Protein AF-A0A1C2IJT5-F1 (afdb_monomer_lite)

Structure (mmCIF, N/CA/C/O backbone):
data_AF-A0A1C2IJT5-F1
#
_entry.id   AF-A0A1C2IJT5-F1
#
loop_
_atom_site.group_PDB
_atom_site.id
_atom_site.type_symbol
_atom_site.label_atom_id
_atom_site.label_alt_id
_atom_site.label_comp_id
_atom_site.label_asym_id
_atom_site.label_entity_id
_atom_site.label_seq_id
_atom_site.pdbx_PDB_ins_code
_atom_site.Cartn_x
_atom_site.Cartn_y
_atom_site.Cartn_z
_atom_site.occupancy
_atom_site.B_iso_or_equiv
_atom_site.auth_seq_id
_atom_site.auth_comp_id
_atom_site.auth_asym_id
_atom_site.auth_atom_id
_atom_site.pdbx_PDB_model_num
ATOM 1 N N . MET A 1 1 ? -4.385 6.645 -25.187 1.00 41.38 1 MET A N 1
ATOM 2 C CA . MET A 1 1 ? -3.508 6.887 -24.024 1.00 41.38 1 MET A CA 1
ATOM 3 C C . MET A 1 1 ? -4.303 6.553 -22.782 1.00 41.38 1 MET A C 1
ATOM 5 O O . MET A 1 1 ? -5.295 7.222 -22.515 1.00 41.38 1 MET A O 1
ATOM 9 N N . THR A 1 2 ? -3.948 5.471 -22.096 1.00 49.53 2 THR A N 1
ATOM 10 C CA . THR A 1 2 ? -4.503 5.175 -20.775 1.00 49.53 2 THR A CA 1
ATOM 11 C C . THR A 1 2 ? -4.069 6.307 -19.855 1.00 49.53 2 THR A C 1
ATOM 13 O O . THR A 1 2 ? -2.885 6.618 -19.773 1.00 49.53 2 THR A O 1
ATOM 16 N N . ASP A 1 3 ? -5.031 6.990 -19.248 1.00 68.81 3 ASP A N 1
ATOM 17 C CA . ASP A 1 3 ? -4.751 8.063 -18.302 1.00 68.81 3 ASP A CA 1
ATOM 18 C C . ASP A 1 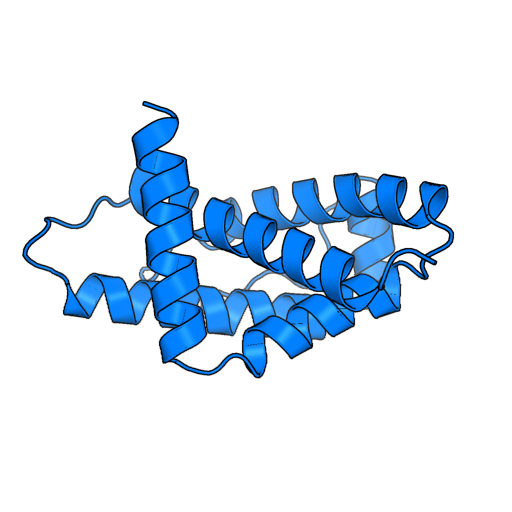3 ? -4.042 7.438 -17.096 1.00 68.81 3 ASP A C 1
ATOM 20 O O . ASP A 1 3 ? -4.666 6.714 -16.319 1.00 68.81 3 ASP A O 1
ATOM 24 N N . VAL A 1 4 ? -2.726 7.646 -16.988 1.00 64.25 4 VAL A N 1
ATOM 25 C CA . VAL A 1 4 ? -1.862 7.081 -15.935 1.00 64.25 4 VAL A CA 1
ATOM 26 C C . VAL A 1 4 ? -2.450 7.356 -14.550 1.00 64.25 4 VAL A C 1
ATOM 28 O O . VAL A 1 4 ? -2.394 6.496 -13.673 1.00 64.25 4 VAL A O 1
ATOM 31 N N . ASN A 1 5 ? -3.141 8.488 -14.382 1.00 69.62 5 ASN A N 1
ATOM 32 C CA . ASN A 1 5 ? -3.837 8.817 -13.143 1.00 69.62 5 ASN A CA 1
ATOM 33 C C . ASN A 1 5 ? -4.949 7.818 -12.806 1.00 69.62 5 ASN A C 1
ATOM 35 O O . ASN A 1 5 ? -5.118 7.474 -11.642 1.00 69.62 5 ASN A O 1
ATOM 39 N N . LYS A 1 6 ? -5.690 7.308 -13.796 1.00 68.75 6 LYS A N 1
ATOM 40 C CA . LYS A 1 6 ? -6.734 6.293 -13.573 1.00 68.75 6 LYS A CA 1
ATOM 41 C C . LYS A 1 6 ? -6.139 4.948 -13.168 1.00 68.75 6 LYS A C 1
ATOM 43 O O . LYS A 1 6 ? -6.729 4.257 -12.343 1.00 68.75 6 LYS A O 1
ATOM 48 N N . VAL A 1 7 ? -4.977 4.586 -13.715 1.00 71.50 7 VAL A N 1
ATOM 49 C CA . VAL A 1 7 ? -4.274 3.341 -13.356 1.00 71.50 7 VAL A CA 1
ATOM 50 C C . VAL A 1 7 ? -3.728 3.435 -11.929 1.00 71.50 7 VAL A C 1
ATOM 52 O O . VAL A 1 7 ? -3.942 2.521 -11.135 1.00 71.50 7 VAL A O 1
ATOM 55 N N . VAL A 1 8 ? -3.120 4.571 -11.572 1.00 73.12 8 VAL A N 1
ATOM 56 C CA . VAL A 1 8 ? -2.657 4.865 -10.203 1.00 73.12 8 VAL A CA 1
ATOM 57 C C . VAL A 1 8 ? -3.826 4.849 -9.216 1.00 73.12 8 VAL A C 1
ATOM 59 O O . VAL A 1 8 ? -3.743 4.203 -8.178 1.00 73.12 8 VAL A O 1
ATOM 62 N N . GLN A 1 9 ? -4.952 5.484 -9.550 1.00 68.50 9 GLN A N 1
ATOM 63 C CA . GLN A 1 9 ? -6.154 5.485 -8.706 1.00 68.50 9 GLN A CA 1
ATOM 64 C C . GLN A 1 9 ? -6.743 4.084 -8.513 1.00 68.50 9 GLN A C 1
ATOM 66 O O . GLN A 1 9 ? -7.132 3.727 -7.401 1.00 68.50 9 GLN A O 1
ATOM 71 N N . ALA A 1 10 ? -6.798 3.274 -9.574 1.00 70.81 10 ALA A N 1
ATOM 72 C CA . ALA A 1 10 ? -7.294 1.904 -9.495 1.00 70.81 10 ALA A CA 1
ATOM 73 C C . ALA A 1 10 ? -6.395 1.024 -8.615 1.00 70.81 10 ALA A C 1
ATOM 75 O O . ALA A 1 10 ? -6.896 0.230 -7.820 1.00 70.81 10 ALA A O 1
ATOM 76 N N . PHE A 1 11 ? -5.075 1.184 -8.719 1.00 74.44 11 PHE A N 1
ATOM 77 C CA . PHE A 1 11 ? -4.127 0.457 -7.883 1.00 74.44 11 PHE A CA 1
ATOM 78 C C . PHE A 1 11 ? -4.156 0.926 -6.426 1.00 74.44 11 PHE A C 1
ATOM 80 O O . PHE A 1 11 ? -4.209 0.089 -5.528 1.00 74.44 11 PHE A O 1
ATOM 87 N N . ALA A 1 12 ? -4.240 2.238 -6.187 1.00 71.19 12 ALA A N 1
ATOM 88 C CA . ALA A 1 12 ? -4.440 2.817 -4.860 1.00 71.19 12 ALA A CA 1
ATOM 89 C C . ALA A 1 12 ? -5.695 2.247 -4.177 1.00 71.19 12 ALA A C 1
ATOM 91 O O . ALA A 1 12 ? -5.635 1.839 -3.019 1.00 71.19 12 ALA A O 1
ATOM 92 N N . LEU A 1 13 ? -6.811 2.144 -4.910 1.00 72.00 13 LEU A N 1
ATOM 93 C CA . LEU A 1 13 ? -8.047 1.528 -4.421 1.00 72.00 13 LEU A CA 1
ATOM 94 C C . LEU A 1 13 ? -7.851 0.044 -4.071 1.00 72.00 13 LEU A C 1
ATOM 96 O O . LEU A 1 13 ? -8.342 -0.396 -3.036 1.00 72.00 13 LEU A O 1
ATOM 100 N N . GLN A 1 14 ? -7.146 -0.731 -4.902 1.00 75.00 14 GLN A N 1
ATOM 101 C CA . GLN A 1 14 ? -6.896 -2.154 -4.628 1.00 75.00 14 GLN A CA 1
ATOM 102 C C . GLN A 1 14 ? -6.011 -2.358 -3.398 1.00 75.00 14 GLN A C 1
ATOM 104 O O . GLN A 1 14 ? -6.344 -3.168 -2.535 1.00 75.00 14 GLN A O 1
ATOM 109 N N . VAL A 1 15 ? -4.905 -1.616 -3.314 1.00 76.56 15 VAL A N 1
ATOM 110 C CA . VAL A 1 15 ? -3.999 -1.610 -2.160 1.00 76.56 15 VAL A CA 1
ATOM 111 C C . VAL A 1 15 ? -4.774 -1.291 -0.886 1.00 76.56 15 VAL A C 1
ATOM 113 O O . VAL A 1 15 ? -4.669 -2.008 0.110 1.00 76.56 15 VAL A O 1
ATOM 116 N N . TYR A 1 16 ? -5.603 -0.255 -0.939 1.00 74.06 16 TYR A N 1
ATOM 117 C CA . TYR A 1 16 ? -6.375 0.183 0.206 1.00 74.06 16 TYR A CA 1
ATOM 118 C C . TYR A 1 16 ? -7.446 -0.824 0.633 1.00 74.06 16 TYR A C 1
ATOM 120 O O . TYR A 1 16 ? -7.477 -1.229 1.795 1.00 74.06 16 TYR A O 1
ATOM 128 N N . ALA A 1 17 ? -8.290 -1.273 -0.301 1.00 70.75 17 ALA A N 1
ATOM 129 C CA . ALA A 1 17 ? -9.399 -2.171 0.009 1.00 70.75 17 ALA A CA 1
ATOM 130 C C . ALA A 1 17 ? -8.916 -3.484 0.632 1.00 70.75 17 ALA A C 1
ATOM 132 O O . ALA A 1 17 ? -9.508 -3.972 1.589 1.00 70.75 17 ALA A O 1
ATOM 133 N N . GLN A 1 18 ? -7.804 -4.024 0.136 1.00 73.62 18 GLN A N 1
ATOM 134 C CA . GLN A 1 18 ? -7.251 -5.260 0.675 1.00 73.62 18 GLN A CA 1
ATOM 135 C C . GLN A 1 18 ? -6.524 -5.091 2.002 1.00 73.62 18 GLN A C 1
ATOM 137 O O . GLN A 1 18 ? -6.566 -5.994 2.833 1.00 73.62 18 GLN A O 1
ATOM 142 N N . SER A 1 19 ? -5.875 -3.946 2.215 1.00 72.19 19 SER A N 1
ATOM 143 C CA . SER A 1 19 ? -5.283 -3.643 3.519 1.00 72.19 19 SER A CA 1
ATOM 144 C C . SER A 1 19 ? -6.372 -3.600 4.592 1.00 72.19 19 SER A C 1
ATOM 146 O O . SER A 1 19 ? -6.191 -4.153 5.669 1.00 72.19 19 SER A O 1
ATOM 148 N N . LEU A 1 20 ? -7.534 -3.010 4.287 1.00 72.06 20 LEU A N 1
ATOM 149 C CA . LEU A 1 20 ? -8.666 -2.978 5.213 1.00 72.06 20 LEU A CA 1
ATOM 150 C C . LEU A 1 20 ? -9.329 -4.340 5.428 1.00 72.06 20 LEU A C 1
ATOM 152 O O . LEU A 1 20 ? -9.695 -4.643 6.560 1.00 72.06 20 LEU A O 1
ATOM 156 N N . ASP A 1 21 ? -9.452 -5.158 4.383 1.00 72.56 21 ASP A N 1
ATOM 157 C CA . ASP A 1 21 ? -10.017 -6.510 4.476 1.00 72.56 21 ASP A CA 1
ATOM 158 C C . ASP A 1 21 ? -9.286 -7.371 5.512 1.00 72.56 21 ASP A C 1
ATOM 160 O O . ASP A 1 21 ? -9.885 -7.891 6.451 1.00 72.56 21 ASP A O 1
ATOM 164 N N . ILE A 1 22 ? -7.957 -7.429 5.413 1.00 71.44 22 ILE A N 1
ATOM 165 C CA . ILE A 1 22 ? -7.097 -8.173 6.346 1.00 71.44 22 ILE A CA 1
ATOM 166 C C . ILE A 1 22 ? -7.309 -7.695 7.779 1.00 71.44 22 ILE A C 1
ATOM 168 O O . ILE A 1 22 ? -7.432 -8.489 8.712 1.00 71.44 22 ILE A O 1
ATOM 172 N N . VAL A 1 23 ? -7.356 -6.377 7.953 1.00 68.06 23 VAL A N 1
ATOM 173 C CA . VAL A 1 23 ? -7.519 -5.748 9.259 1.00 68.06 23 VAL A CA 1
ATOM 174 C C . VAL A 1 23 ? -8.889 -6.067 9.863 1.00 68.06 23 VAL A C 1
ATOM 176 O O . VAL A 1 2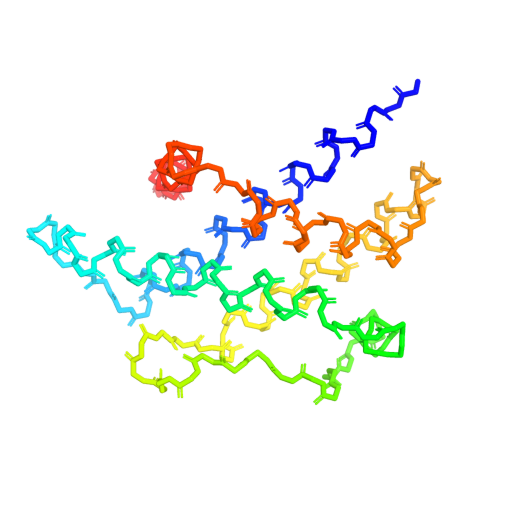3 ? -8.985 -6.285 11.070 1.00 68.06 23 VAL A O 1
ATOM 179 N N . GLN A 1 24 ? -9.939 -6.138 9.043 1.00 68.88 24 GLN A N 1
ATOM 180 C CA . GLN A 1 24 ? -11.283 -6.520 9.479 1.00 68.88 24 GLN A CA 1
ATOM 181 C C . GLN A 1 24 ? -11.408 -8.020 9.779 1.00 68.88 24 GLN A C 1
ATOM 183 O O . GLN A 1 24 ? -12.092 -8.380 10.733 1.00 68.88 24 GLN A O 1
ATOM 188 N N . GLN A 1 25 ? -10.749 -8.892 9.011 1.00 66.69 25 GLN A N 1
ATOM 189 C CA . GLN A 1 25 ? -10.790 -10.344 9.225 1.00 66.69 25 GLN A CA 1
ATOM 190 C C . GLN A 1 25 ? -10.055 -10.771 10.499 1.00 66.69 25 GLN A C 1
ATOM 192 O O . GLN A 1 25 ? -10.509 -11.673 11.202 1.00 66.69 25 GLN A O 1
ATOM 197 N N . LEU A 1 26 ? -8.923 -10.132 10.801 1.00 62.84 26 LEU A N 1
ATOM 198 C CA . LEU A 1 26 ? -8.088 -10.499 11.946 1.00 62.84 26 LEU A CA 1
ATOM 199 C C . LEU A 1 26 ? -8.596 -9.907 13.263 1.00 62.84 26 LEU A C 1
ATOM 201 O O . LEU A 1 26 ? -8.425 -10.521 14.314 1.00 62.84 26 LEU A O 1
ATOM 205 N N . GLU A 1 27 ? -9.245 -8.743 13.223 1.00 65.19 27 GLU A N 1
ATOM 206 C CA . GLU A 1 27 ? -9.819 -8.126 14.418 1.00 65.19 27 GLU A CA 1
ATOM 207 C C . GLU A 1 27 ? -11.119 -7.367 14.088 1.00 65.19 27 GLU A C 1
ATOM 209 O O . GLU A 1 27 ? -11.126 -6.127 14.024 1.00 65.19 27 GLU A O 1
ATOM 214 N N . PRO A 1 28 ? -12.235 -8.092 13.878 1.00 63.22 28 PRO A N 1
ATOM 215 C CA . PRO A 1 28 ? -13.512 -7.481 13.542 1.00 63.22 28 PRO A CA 1
ATOM 216 C C . PRO A 1 28 ? -13.976 -6.571 14.681 1.00 63.22 28 PRO A C 1
ATOM 218 O O . PRO A 1 28 ? -14.113 -6.987 15.833 1.00 63.22 28 PRO A O 1
ATOM 221 N N . LEU A 1 29 ? -14.222 -5.302 14.356 1.00 60.28 29 LEU A N 1
ATOM 222 C CA . LEU A 1 29 ? -14.787 -4.349 15.303 1.00 60.28 29 LEU A CA 1
ATOM 223 C C . LEU A 1 29 ? -16.319 -4.444 15.278 1.00 60.28 29 LEU A C 1
ATOM 225 O O . LEU A 1 29 ? -16.904 -4.540 14.198 1.00 60.28 29 LEU A O 1
ATOM 229 N N . PRO A 1 30 ? -16.994 -4.383 16.439 1.00 58.16 30 PRO A N 1
ATOM 230 C CA . PRO A 1 30 ? -18.448 -4.299 16.470 1.00 58.16 30 PRO A CA 1
ATOM 231 C C . PRO A 1 30 ? -18.918 -3.012 15.778 1.00 58.16 30 PRO A C 1
ATOM 233 O O . PRO A 1 30 ? -18.259 -1.977 15.874 1.00 58.16 30 PRO A O 1
ATOM 236 N N . ALA A 1 31 ? -20.088 -3.053 15.132 1.00 59.53 31 ALA A N 1
ATOM 237 C CA . ALA A 1 31 ? -20.643 -1.930 14.361 1.00 59.53 31 ALA A CA 1
ATOM 238 C C . ALA A 1 31 ? -20.808 -0.625 15.171 1.00 59.53 31 ALA A C 1
ATOM 240 O O . ALA A 1 31 ? -20.875 0.462 14.609 1.00 59.53 31 ALA A O 1
ATOM 241 N N . THR A 1 32 ? -20.845 -0.721 16.502 1.00 60.50 32 THR A N 1
ATOM 242 C CA . THR A 1 32 ? -20.927 0.413 17.431 1.00 60.50 32 THR A CA 1
ATOM 243 C C . THR A 1 32 ? -19.589 1.126 17.661 1.00 60.50 32 THR A C 1
ATOM 245 O O . THR A 1 32 ? -19.572 2.220 18.220 1.00 60.50 32 THR A O 1
ATOM 248 N N . ALA A 1 33 ? -18.463 0.554 17.225 1.00 65.56 33 ALA A N 1
ATOM 249 C CA . ALA A 1 33 ? -17.117 1.089 17.430 1.00 65.56 33 ALA A CA 1
ATOM 250 C C . ALA A 1 33 ? -16.613 1.925 16.235 1.00 65.56 33 ALA A C 1
ATOM 252 O O . ALA A 1 33 ? -15.439 1.839 15.867 1.00 65.56 33 ALA A O 1
ATOM 253 N N . VAL A 1 34 ? -17.490 2.747 15.645 1.00 64.44 34 VAL A N 1
ATOM 254 C CA . VAL A 1 34 ? -17.224 3.549 14.432 1.00 64.44 34 VAL A CA 1
ATOM 255 C C . VAL A 1 34 ? -15.950 4.389 14.564 1.00 64.44 34 VAL A C 1
ATOM 257 O O . VAL A 1 34 ? -15.054 4.271 13.738 1.00 64.44 34 VAL A O 1
ATOM 260 N N . THR A 1 35 ? -15.785 5.136 15.658 1.00 67.75 35 THR A N 1
ATOM 261 C CA . THR A 1 35 ? -14.587 5.968 15.881 1.00 67.75 35 THR A CA 1
ATOM 262 C C . THR A 1 35 ? -13.295 5.146 15.988 1.00 67.75 35 THR A C 1
ATOM 264 O O . THR A 1 35 ? -12.244 5.563 15.505 1.00 67.75 35 THR A O 1
ATOM 267 N N . LYS A 1 36 ? -13.343 3.949 16.596 1.00 69.00 36 LYS A N 1
ATOM 268 C CA . LYS A 1 36 ? -12.176 3.048 16.653 1.00 69.00 36 LYS A CA 1
ATOM 269 C C . LYS A 1 36 ? -11.843 2.516 15.256 1.00 69.00 36 LYS A C 1
ATOM 271 O O . LYS A 1 36 ? -10.666 2.382 14.926 1.00 69.00 36 LYS A O 1
ATOM 276 N N . HIS A 1 37 ? -12.863 2.256 14.439 1.00 67.62 37 HIS A N 1
ATOM 277 C CA . HIS A 1 37 ? -12.700 1.844 13.050 1.00 67.62 37 HIS A CA 1
ATOM 278 C C . HIS A 1 37 ? -12.073 2.954 12.197 1.00 67.62 37 HIS A C 1
ATOM 280 O O . HIS A 1 37 ? -11.061 2.708 11.550 1.00 67.62 37 HIS A O 1
ATOM 286 N N . GLU A 1 38 ? -12.590 4.181 12.267 1.00 70.62 38 GLU A N 1
ATOM 287 C CA . GLU A 1 38 ? -12.044 5.349 11.559 1.00 70.62 38 GLU A CA 1
ATOM 288 C C . GLU A 1 38 ? -10.576 5.600 11.920 1.00 70.62 38 GLU A C 1
ATOM 290 O O . GLU A 1 38 ? -9.732 5.754 11.038 1.00 70.62 38 GLU A O 1
ATOM 295 N N . ASN A 1 39 ? -10.235 5.554 13.211 1.00 76.19 39 ASN A N 1
ATOM 296 C CA . ASN A 1 39 ? -8.853 5.714 13.664 1.00 76.19 39 ASN A CA 1
ATOM 297 C C . ASN A 1 39 ? -7.932 4.613 13.122 1.00 76.19 39 ASN A C 1
ATOM 299 O O . ASN A 1 39 ? -6.816 4.901 12.690 1.00 76.19 39 ASN A O 1
ATOM 303 N N . ARG A 1 40 ? -8.398 3.359 13.109 1.00 75.50 40 ARG A N 1
ATOM 304 C CA . ARG A 1 40 ? -7.638 2.228 12.562 1.00 75.50 40 ARG A CA 1
ATOM 305 C C . ARG A 1 40 ? -7.434 2.367 11.055 1.00 75.50 40 ARG A C 1
ATOM 307 O O . ARG A 1 40 ? -6.319 2.191 10.577 1.00 75.50 40 ARG A O 1
ATOM 314 N N . VAL A 1 41 ? -8.481 2.735 10.320 1.00 76.06 41 VAL A N 1
ATOM 315 C CA . VAL A 1 41 ? -8.430 2.985 8.873 1.00 76.06 41 VAL A CA 1
ATOM 316 C C . VAL A 1 41 ? -7.436 4.103 8.546 1.00 76.06 41 VAL A C 1
ATOM 318 O O . VAL A 1 41 ? -6.578 3.926 7.680 1.00 76.06 41 VAL A O 1
ATOM 321 N N . ASN A 1 42 ? -7.498 5.223 9.269 1.00 78.62 42 ASN A N 1
ATOM 322 C CA . ASN A 1 42 ? -6.586 6.355 9.087 1.00 78.62 42 ASN A CA 1
ATOM 323 C C . ASN A 1 42 ? -5.133 5.973 9.381 1.00 78.62 42 ASN A C 1
ATOM 325 O O . ASN A 1 42 ? -4.216 6.405 8.675 1.00 78.62 42 ASN A O 1
ATOM 329 N N . ARG A 1 43 ? -4.917 5.133 10.398 1.00 82.31 43 ARG A N 1
ATOM 330 C CA . ARG A 1 43 ? -3.587 4.637 10.745 1.00 82.31 43 ARG A CA 1
ATOM 331 C C . ARG A 1 43 ? -3.005 3.757 9.645 1.00 82.31 43 ARG A C 1
ATOM 333 O O . ARG A 1 43 ? -1.930 4.068 9.146 1.00 82.31 43 ARG A O 1
ATOM 340 N N . VAL A 1 44 ? -3.748 2.734 9.217 1.00 82.81 44 VAL A N 1
ATOM 341 C CA . VAL A 1 44 ? -3.347 1.844 8.114 1.00 82.81 44 VAL A CA 1
ATOM 342 C C . VAL A 1 44 ? -3.023 2.666 6.868 1.00 82.81 44 VAL A C 1
ATOM 344 O O . VAL A 1 44 ? -1.996 2.450 6.240 1.00 82.81 44 VAL A O 1
ATOM 347 N N . MET A 1 45 ? -3.843 3.663 6.535 1.00 81.88 45 MET A N 1
ATOM 348 C CA . MET A 1 45 ? -3.594 4.542 5.388 1.00 81.88 45 MET A CA 1
ATOM 349 C C . MET A 1 45 ? -2.300 5.333 5.491 1.00 81.88 45 MET A C 1
ATOM 351 O O . MET A 1 45 ? -1.543 5.420 4.522 1.00 81.88 45 MET A O 1
ATOM 355 N N . THR A 1 46 ? -2.053 5.921 6.655 1.00 85.62 46 THR A N 1
ATOM 356 C CA . THR A 1 46 ? -0.845 6.708 6.905 1.00 85.62 46 THR A CA 1
ATOM 357 C C . THR A 1 46 ? 0.392 5.829 6.755 1.00 85.62 46 THR A C 1
ATOM 359 O O . THR A 1 46 ? 1.312 6.180 6.018 1.00 85.62 46 THR A O 1
ATOM 362 N N . ASP A 1 47 ? 0.371 4.646 7.362 1.00 88.06 47 ASP A N 1
ATOM 363 C CA . 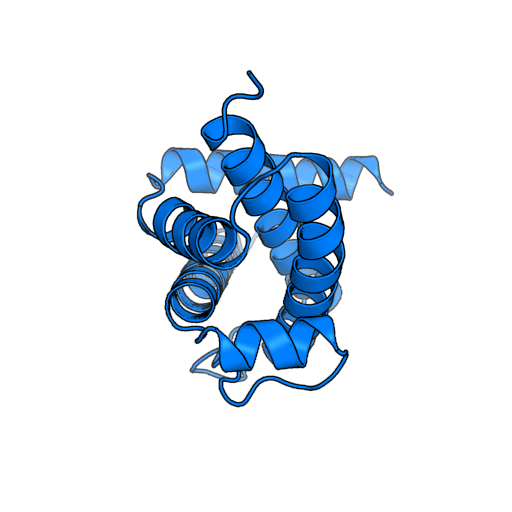ASP A 1 47 ? 1.517 3.744 7.377 1.00 88.06 47 ASP A CA 1
ATOM 364 C C . ASP A 1 47 ? 1.755 3.126 5.987 1.00 88.06 47 ASP A C 1
ATOM 366 O O . ASP A 1 47 ? 2.883 3.136 5.495 1.00 88.06 47 ASP A O 1
ATOM 370 N N . VAL A 1 48 ? 0.701 2.685 5.286 1.00 89.25 48 VAL A N 1
ATOM 371 C CA . VAL A 1 48 ? 0.794 2.155 3.910 1.00 89.25 48 VAL A CA 1
ATOM 372 C C . VAL A 1 48 ? 1.291 3.224 2.936 1.00 89.25 48 VAL A C 1
ATOM 374 O O . VAL A 1 48 ? 2.189 2.963 2.136 1.00 89.25 48 VAL A O 1
ATOM 377 N N . SER A 1 49 ? 0.734 4.437 2.990 1.00 88.00 49 SER A N 1
ATOM 378 C CA . SER A 1 49 ? 1.137 5.524 2.087 1.00 88.00 49 SER A CA 1
ATOM 379 C C . SER A 1 49 ? 2.576 5.980 2.334 1.00 88.00 49 SER A C 1
ATOM 381 O O . SER A 1 49 ? 3.322 6.203 1.374 1.00 88.00 49 SER A O 1
ATOM 383 N N . GLY A 1 50 ? 2.985 6.060 3.604 1.00 88.69 50 GLY A N 1
ATOM 384 C CA . GLY A 1 50 ? 4.355 6.356 4.006 1.00 88.69 50 GLY A CA 1
ATOM 385 C C . GLY A 1 50 ? 5.326 5.275 3.543 1.00 88.69 50 GLY A C 1
ATOM 386 O O . GLY A 1 50 ? 6.340 5.593 2.921 1.00 88.69 50 GLY A O 1
ATOM 387 N N . TRP A 1 51 ? 4.983 4.005 3.761 1.00 92.25 51 TRP A N 1
ATOM 388 C CA . TRP A 1 51 ? 5.805 2.871 3.353 1.00 92.25 51 TRP A CA 1
ATOM 389 C C . TRP A 1 51 ? 6.012 2.839 1.839 1.00 92.25 51 TRP A C 1
ATOM 391 O O . TRP A 1 51 ? 7.159 2.920 1.405 1.00 92.25 51 TRP A O 1
ATOM 401 N N . LEU A 1 52 ? 4.936 2.874 1.040 1.00 91.25 52 LEU A N 1
ATOM 402 C CA . LEU A 1 52 ? 5.018 2.909 -0.429 1.00 91.25 52 LEU A CA 1
ATOM 403 C C . LEU A 1 52 ? 5.853 4.084 -0.945 1.00 91.25 52 LEU A C 1
ATOM 405 O O . LEU A 1 52 ? 6.613 3.940 -1.896 1.00 91.25 52 LEU A O 1
ATOM 409 N N . SER A 1 53 ? 5.722 5.255 -0.318 1.00 89.62 53 SER A N 1
ATOM 410 C CA . SER A 1 53 ? 6.488 6.441 -0.711 1.00 89.62 53 SER A CA 1
ATOM 411 C C . SER A 1 53 ? 7.972 6.326 -0.361 1.00 89.62 53 SER A C 1
ATOM 413 O O . SER A 1 53 ? 8.784 7.023 -0.967 1.00 89.62 53 SER A O 1
ATOM 415 N N . SER A 1 54 ? 8.314 5.479 0.611 1.00 90.94 54 SER A N 1
ATOM 416 C CA . SER A 1 54 ? 9.666 5.311 1.133 1.00 90.94 54 SER A CA 1
ATOM 417 C C . SER A 1 54 ? 10.462 4.181 0.479 1.00 90.94 54 SER A C 1
ATOM 419 O O . SER A 1 54 ? 11.683 4.193 0.630 1.00 90.94 54 SER A O 1
ATOM 421 N N . LEU A 1 55 ? 9.821 3.226 -0.206 1.00 93.81 55 LEU A N 1
ATOM 422 C CA . LEU A 1 55 ? 10.509 2.092 -0.839 1.00 93.81 55 LEU A CA 1
ATOM 423 C C . LEU A 1 55 ? 11.565 2.582 -1.830 1.00 93.81 55 LEU A C 1
ATOM 425 O O . LEU A 1 55 ? 11.334 3.536 -2.562 1.00 93.81 55 LEU A O 1
ATOM 429 N N . THR A 1 56 ? 12.741 1.971 -1.832 1.00 94.75 56 THR A N 1
ATOM 430 C CA . THR A 1 56 ? 13.763 2.249 -2.847 1.00 94.75 56 THR A CA 1
ATOM 431 C C . THR A 1 56 ? 13.516 1.407 -4.101 1.00 94.75 56 THR A C 1
ATOM 433 O O . THR A 1 56 ? 12.742 0.450 -4.074 1.00 94.75 56 THR A O 1
ATOM 436 N N . SER A 1 57 ? 14.205 1.715 -5.202 1.00 93.31 57 SER A N 1
ATOM 437 C CA . SER A 1 57 ? 14.221 0.836 -6.381 1.00 93.31 57 SER A CA 1
ATOM 438 C C . SER A 1 57 ? 14.700 -0.581 -6.039 1.00 93.31 57 SER A C 1
ATOM 440 O O . SER A 1 57 ? 14.159 -1.549 -6.565 1.00 93.31 57 SER A O 1
ATOM 442 N N . ASP A 1 58 ? 15.655 -0.714 -5.111 1.00 95.25 58 ASP A N 1
ATOM 443 C CA . ASP A 1 58 ? 16.151 -2.015 -4.648 1.00 95.25 58 ASP A CA 1
ATOM 444 C C . ASP A 1 58 ? 15.087 -2.774 -3.838 1.00 95.25 58 ASP A C 1
ATOM 446 O O . ASP A 1 58 ? 14.883 -3.967 -4.062 1.00 95.25 58 ASP A O 1
ATOM 450 N N . ASP A 1 59 ? 14.341 -2.091 -2.957 1.00 94.75 59 ASP A N 1
ATOM 451 C CA . ASP A 1 59 ? 13.202 -2.692 -2.248 1.00 94.75 59 ASP A CA 1
ATOM 452 C C . ASP A 1 59 ? 12.150 -3.206 -3.244 1.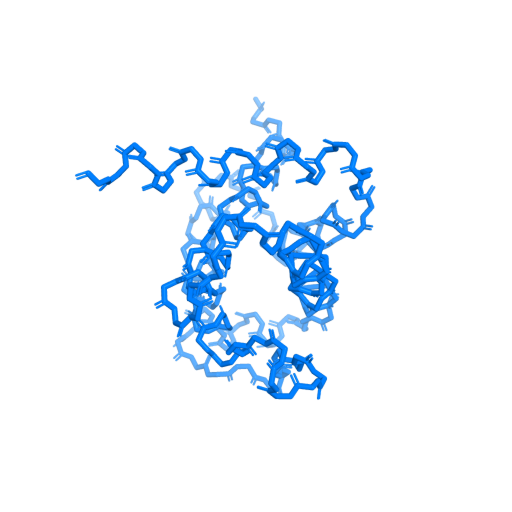00 94.75 59 ASP A C 1
ATOM 454 O O . ASP A 1 59 ? 11.628 -4.313 -3.102 1.00 94.75 59 ASP A O 1
ATOM 458 N N . LEU A 1 60 ? 11.838 -2.412 -4.273 1.00 93.19 60 LEU A N 1
ATOM 459 C CA . LEU A 1 60 ? 10.879 -2.793 -5.308 1.00 93.19 60 LEU A CA 1
ATOM 460 C C . LEU A 1 60 ? 11.369 -3.999 -6.115 1.00 93.19 60 LEU A C 1
ATOM 462 O O . LEU A 1 60 ? 10.572 -4.906 -6.362 1.00 93.19 60 LEU A O 1
ATOM 466 N N . ALA A 1 61 ? 12.658 -4.045 -6.462 1.00 93.75 61 ALA A N 1
ATOM 467 C CA . ALA A 1 61 ? 13.276 -5.181 -7.141 1.00 93.75 61 ALA A CA 1
ATOM 468 C C . ALA A 1 61 ? 13.182 -6.465 -6.298 1.00 93.75 61 ALA A C 1
ATOM 470 O O . ALA A 1 61 ? 12.694 -7.491 -6.781 1.00 93.75 61 ALA A O 1
ATOM 471 N N . LEU A 1 62 ? 13.539 -6.390 -5.010 1.00 94.38 62 LEU A N 1
ATOM 472 C CA . LEU A 1 62 ? 13.413 -7.507 -4.067 1.00 94.38 62 LEU A CA 1
ATOM 473 C C . LEU A 1 62 ? 11.975 -8.026 -4.002 1.00 94.38 62 LEU A C 1
ATOM 475 O O . LEU A 1 62 ? 11.746 -9.230 -4.144 1.00 94.38 62 LEU A O 1
ATOM 479 N N . ILE A 1 63 ? 10.998 -7.125 -3.862 1.00 93.69 63 ILE A N 1
ATOM 480 C CA . ILE A 1 63 ? 9.578 -7.490 -3.823 1.00 93.69 63 ILE A CA 1
ATOM 481 C C . ILE A 1 63 ? 9.164 -8.188 -5.120 1.00 93.69 63 ILE A C 1
ATOM 483 O O . ILE A 1 63 ? 8.462 -9.207 -5.058 1.00 93.69 63 ILE A O 1
ATOM 487 N N . THR A 1 64 ? 9.580 -7.664 -6.281 1.00 92.94 64 THR A N 1
ATOM 488 C CA . THR A 1 64 ? 9.275 -8.263 -7.589 1.00 92.94 64 THR A CA 1
ATOM 489 C C . THR A 1 64 ? 9.867 -9.656 -7.755 1.00 92.94 64 THR A C 1
ATOM 491 O O . THR A 1 64 ? 9.182 -10.528 -8.290 1.00 92.94 64 THR A O 1
ATOM 494 N N . ASP A 1 65 ? 11.053 -9.889 -7.196 1.00 93.06 65 ASP A N 1
ATOM 495 C CA . ASP A 1 65 ? 11.741 -11.183 -7.199 1.00 93.06 65 ASP A CA 1
ATOM 496 C C . ASP A 1 65 ? 11.215 -12.153 -6.125 1.00 93.06 65 ASP A C 1
ATOM 498 O O . ASP A 1 65 ? 11.670 -13.292 -6.032 1.00 93.06 65 ASP A O 1
ATOM 502 N N . GLY A 1 66 ? 10.233 -11.732 -5.320 1.00 89.94 66 GLY A N 1
ATOM 503 C CA . GLY A 1 66 ? 9.607 -12.568 -4.294 1.00 89.94 66 GLY A CA 1
ATOM 504 C C . GLY A 1 66 ? 10.346 -12.594 -2.955 1.00 89.94 66 GLY A C 1
ATOM 505 O O . GLY A 1 66 ? 10.051 -13.453 -2.125 1.00 89.94 66 GLY A O 1
ATOM 506 N N . HIS A 1 67 ? 11.266 -11.660 -2.733 1.00 90.75 67 HIS A N 1
ATOM 507 C CA . HIS A 1 67 ? 11.990 -11.488 -1.480 1.00 90.75 67 HIS A CA 1
ATOM 508 C C . HIS A 1 67 ? 11.359 -10.386 -0.623 1.00 90.75 67 HIS A C 1
ATOM 510 O O . HIS A 1 67 ? 10.637 -9.519 -1.120 1.00 90.75 67 HIS A O 1
ATOM 516 N N . ALA A 1 68 ? 11.632 -10.433 0.681 1.00 87.69 68 ALA A N 1
ATOM 517 C CA . ALA A 1 68 ? 11.231 -9.370 1.591 1.00 87.69 68 ALA A CA 1
ATOM 518 C C . ALA A 1 68 ? 12.076 -8.106 1.324 1.00 87.69 68 ALA A C 1
ATOM 520 O O . ALA A 1 68 ? 13.293 -8.231 1.159 1.00 87.69 68 ALA A O 1
ATOM 521 N N . PRO A 1 69 ? 11.467 -6.908 1.297 1.00 91.12 69 PRO A N 1
ATOM 522 C CA . PRO A 1 69 ? 12.203 -5.651 1.193 1.00 91.12 69 PRO A CA 1
ATOM 523 C C . PRO A 1 69 ? 13.006 -5.383 2.472 1.00 91.12 69 PRO A C 1
ATOM 525 O O . PRO A 1 69 ? 12.696 -5.912 3.543 1.00 91.12 69 PRO A O 1
ATOM 528 N N . GLU A 1 70 ? 14.007 -4.508 2.403 1.00 89.19 70 GLU A N 1
ATOM 529 C CA . GLU A 1 70 ? 14.730 -4.082 3.606 1.00 89.19 70 GLU A CA 1
ATOM 530 C C . GLU A 1 70 ? 13.830 -3.213 4.490 1.00 89.19 70 GLU A C 1
ATOM 532 O O . GLU A 1 70 ? 13.841 -3.314 5.722 1.00 89.19 70 GLU A O 1
ATOM 537 N N . LYS A 1 71 ? 12.991 -2.384 3.860 1.00 87.00 71 LYS A N 1
ATOM 538 C CA . LYS A 1 71 ? 12.000 -1.563 4.557 1.00 87.00 71 LYS A CA 1
ATOM 539 C C . LYS A 1 71 ? 10.737 -2.352 4.859 1.00 87.00 71 LYS A C 1
ATOM 541 O O . LYS A 1 71 ? 9.920 -2.605 3.979 1.00 87.00 71 LYS A O 1
ATOM 546 N N . GLN A 1 72 ? 10.527 -2.642 6.136 1.00 88.19 72 GLN A N 1
ATOM 547 C CA . GLN A 1 72 ? 9.289 -3.235 6.636 1.00 88.19 72 GLN A CA 1
ATOM 548 C C . GLN A 1 72 ? 8.222 -2.155 6.895 1.00 88.19 72 GLN A C 1
ATOM 550 O O . GLN A 1 72 ? 8.534 -1.023 7.281 1.00 88.19 72 GLN A O 1
ATOM 555 N N . LEU A 1 73 ? 6.954 -2.503 6.688 1.00 87.12 73 LEU A N 1
ATOM 556 C CA . LEU A 1 73 ? 5.798 -1.690 7.040 1.00 87.12 73 LEU A CA 1
ATOM 557 C C . LEU A 1 73 ? 5.707 -1.633 8.562 1.00 87.12 73 LEU A C 1
ATOM 559 O O . LEU A 1 73 ? 5.322 -2.593 9.223 1.00 87.12 73 LEU A O 1
ATOM 563 N N . ASN A 1 74 ? 6.059 -0.487 9.129 1.00 75.06 74 ASN A N 1
ATOM 564 C CA . ASN A 1 74 ? 6.044 -0.321 10.569 1.00 75.06 74 ASN A CA 1
ATOM 565 C C . ASN A 1 74 ? 4.679 0.231 11.003 1.00 75.06 74 ASN A C 1
ATOM 567 O O . ASN A 1 74 ? 4.417 1.418 10.832 1.00 75.06 74 ASN A O 1
ATOM 571 N N . GLY A 1 75 ? 3.817 -0.615 11.580 1.00 63.09 75 GLY A N 1
ATOM 572 C CA . GLY A 1 75 ? 2.512 -0.195 12.127 1.00 63.09 75 GLY A CA 1
ATOM 573 C C . GLY A 1 75 ? 2.618 0.736 13.347 1.00 63.09 75 GLY A C 1
ATOM 574 O O . GLY A 1 75 ? 1.617 1.227 13.873 1.00 63.09 75 GLY A O 1
ATOM 575 N N . GLY A 1 76 ? 3.845 1.003 13.810 1.00 62.62 76 GLY A N 1
ATOM 576 C CA . GLY A 1 76 ? 4.182 1.749 15.018 1.00 62.62 76 GLY A CA 1
ATOM 577 C C . GLY A 1 76 ? 3.777 1.005 16.284 1.00 62.62 76 GLY A C 1
ATOM 578 O O . GLY A 1 76 ? 4.634 0.432 16.945 1.00 62.62 76 GLY A O 1
ATOM 579 N N . ASP A 1 77 ? 2.485 1.003 16.615 1.00 60.53 77 ASP A N 1
ATOM 580 C CA . ASP A 1 77 ? 1.938 0.203 17.714 1.00 60.53 77 ASP A CA 1
ATOM 581 C C . ASP A 1 77 ? 1.490 -1.155 17.161 1.00 60.53 77 ASP A C 1
ATOM 583 O O . ASP A 1 77 ? 0.557 -1.230 16.360 1.00 60.53 77 ASP A O 1
ATOM 587 N N . ILE A 1 78 ? 2.151 -2.236 17.584 1.00 52.06 78 ILE A N 1
ATOM 588 C CA . ILE A 1 78 ? 1.881 -3.602 17.105 1.00 52.06 78 ILE A CA 1
ATOM 589 C C . ILE A 1 78 ? 0.436 -4.054 17.396 1.00 52.06 78 ILE A C 1
ATOM 591 O O . ILE A 1 78 ? -0.041 -5.028 16.820 1.00 52.06 78 ILE A O 1
ATOM 595 N N . THR A 1 79 ? -0.274 -3.338 18.276 1.00 57.88 79 THR A N 1
ATOM 596 C CA . THR A 1 79 ? -1.683 -3.582 18.607 1.00 57.88 79 THR A CA 1
ATOM 597 C C . THR A 1 79 ? -2.673 -2.806 17.729 1.00 57.88 79 THR A C 1
ATOM 599 O O . THR A 1 79 ? -3.876 -3.060 17.796 1.00 57.88 79 THR A O 1
ATOM 602 N N . ALA A 1 80 ? -2.212 -1.866 16.895 1.00 64.69 80 ALA A N 1
ATOM 603 C CA . ALA A 1 80 ? -3.094 -1.034 16.077 1.00 64.69 80 ALA A CA 1
ATOM 604 C C . ALA A 1 80 ? -3.727 -1.822 14.919 1.00 64.69 80 ALA A C 1
ATOM 606 O O . ALA A 1 80 ? -4.928 -1.670 14.657 1.00 64.69 80 ALA A O 1
ATOM 607 N N . TYR A 1 81 ? -2.918 -2.639 14.237 1.00 74.06 81 TYR A N 1
ATOM 608 C CA . TYR A 1 81 ? -3.317 -3.558 13.173 1.00 74.06 81 TYR A CA 1
ATOM 609 C C . TYR A 1 81 ? -2.160 -4.531 12.836 1.00 74.06 81 TYR A C 1
ATOM 611 O O . TYR A 1 81 ? -0.998 -4.221 13.108 1.00 74.06 81 TYR A O 1
ATOM 619 N N . PRO A 1 82 ? -2.438 -5.695 12.220 1.00 78.75 82 PRO A N 1
ATOM 620 C CA . PRO A 1 82 ? -1.416 -6.683 11.864 1.00 78.75 82 PRO A CA 1
ATOM 621 C C . PRO A 1 82 ? -0.575 -6.224 10.658 1.00 78.75 82 PRO A C 1
ATOM 623 O O . PRO A 1 82 ? -0.885 -6.545 9.508 1.00 78.75 82 PRO A O 1
ATOM 626 N N . ALA A 1 83 ? 0.488 -5.457 10.923 1.00 85.00 83 ALA A N 1
ATOM 627 C CA . ALA A 1 83 ? 1.327 -4.825 9.900 1.00 85.00 83 ALA A CA 1
ATOM 628 C C . ALA A 1 83 ? 1.971 -5.831 8.932 1.00 85.00 83 ALA A C 1
ATOM 630 O O . ALA A 1 83 ? 1.914 -5.618 7.723 1.00 85.00 83 ALA A O 1
ATOM 631 N N . ASP A 1 84 ? 2.466 -6.963 9.436 1.00 86.50 84 ASP A N 1
ATOM 632 C CA . ASP A 1 84 ? 3.087 -8.012 8.615 1.00 86.50 84 ASP A CA 1
ATOM 633 C C . ASP A 1 84 ? 2.105 -8.589 7.584 1.00 86.50 84 ASP A C 1
ATOM 635 O O . ASP A 1 84 ? 2.427 -8.741 6.405 1.00 86.50 84 ASP A O 1
ATOM 639 N N . ALA A 1 85 ? 0.865 -8.864 8.008 1.00 84.00 85 ALA A N 1
ATOM 640 C CA . ALA A 1 85 ? -0.167 -9.405 7.127 1.00 84.00 85 ALA A CA 1
ATOM 641 C C . ALA A 1 85 ? -0.564 -8.394 6.041 1.00 84.00 85 ALA A C 1
ATOM 643 O O . ALA A 1 85 ? -0.722 -8.763 4.875 1.00 84.00 85 ALA A O 1
ATOM 644 N N . VAL A 1 86 ? -0.678 -7.112 6.409 1.00 85.50 86 VAL A N 1
ATOM 645 C CA . VAL A 1 86 ? -0.911 -6.027 5.448 1.00 85.50 86 VAL A CA 1
ATOM 646 C C . VAL A 1 86 ? 0.251 -5.946 4.459 1.00 85.50 86 VAL A C 1
ATOM 648 O O . VAL A 1 86 ? 0.015 -5.968 3.252 1.00 85.50 86 VAL A O 1
ATOM 651 N N . GLN A 1 87 ? 1.497 -5.940 4.937 1.00 90.06 87 GLN A N 1
ATOM 652 C CA . GLN A 1 87 ? 2.687 -5.868 4.092 1.00 90.06 87 GLN A CA 1
ATOM 653 C C . GLN A 1 87 ? 2.748 -7.010 3.077 1.00 90.06 87 GLN A C 1
ATOM 655 O O . GLN A 1 87 ? 2.920 -6.748 1.889 1.00 90.06 87 GLN A O 1
ATOM 660 N N . MET A 1 88 ? 2.523 -8.258 3.498 1.00 88.62 88 MET A N 1
ATOM 661 C CA . MET A 1 88 ? 2.522 -9.413 2.590 1.00 88.62 88 MET A CA 1
ATOM 662 C C . MET A 1 88 ? 1.551 -9.237 1.414 1.00 88.62 88 MET A C 1
ATOM 664 O O . MET A 1 88 ? 1.829 -9.650 0.281 1.00 88.62 88 MET A O 1
ATOM 668 N N . VAL A 1 89 ? 0.396 -8.617 1.658 1.00 87.00 89 VAL A N 1
ATOM 669 C CA . VAL A 1 89 ? -0.583 -8.340 0.604 1.00 87.00 89 VAL A CA 1
ATOM 670 C C . VAL A 1 89 ? -0.159 -7.173 -0.278 1.00 87.00 89 VAL A C 1
ATOM 672 O O . VAL A 1 89 ? -0.323 -7.261 -1.499 1.00 87.00 89 VAL A O 1
ATOM 675 N N . LEU A 1 90 ? 0.447 -6.129 0.288 1.00 89.81 90 LEU A N 1
ATOM 676 C CA . LEU A 1 90 ? 1.035 -5.049 -0.504 1.00 89.81 90 LEU A CA 1
ATOM 677 C C . LEU A 1 90 ? 2.134 -5.570 -1.428 1.00 89.81 90 LEU A C 1
ATOM 679 O O . LEU A 1 90 ? 2.103 -5.284 -2.620 1.00 89.81 90 LEU A O 1
ATOM 683 N N . GLU A 1 91 ? 3.047 -6.398 -0.924 1.00 91.31 91 GLU A N 1
ATOM 684 C CA . GLU A 1 91 ? 4.106 -7.030 -1.715 1.00 91.31 91 GLU A CA 1
ATOM 685 C C . GLU A 1 91 ? 3.527 -7.859 -2.865 1.00 91.31 91 GLU A C 1
ATOM 687 O O . GLU A 1 91 ? 3.962 -7.751 -4.013 1.00 91.31 91 GLU A O 1
ATOM 692 N N . ARG A 1 92 ? 2.474 -8.646 -2.596 1.00 89.19 92 ARG A N 1
ATOM 693 C CA . ARG A 1 92 ? 1.755 -9.394 -3.638 1.00 89.19 92 ARG A CA 1
ATOM 694 C C . ARG A 1 92 ? 1.160 -8.465 -4.700 1.00 89.19 92 ARG A C 1
ATOM 696 O O . ARG A 1 92 ? 1.147 -8.821 -5.879 1.00 89.19 92 ARG A O 1
ATOM 703 N N . ARG A 1 93 ? 0.653 -7.296 -4.308 1.00 87.31 93 ARG A N 1
ATOM 704 C CA . ARG A 1 93 ? 0.074 -6.314 -5.234 1.00 87.31 93 ARG A CA 1
ATOM 705 C C . ARG A 1 93 ? 1.128 -5.569 -6.035 1.00 87.31 93 ARG A C 1
ATOM 707 O O . ARG A 1 93 ? 0.933 -5.407 -7.234 1.00 87.31 93 ARG A O 1
ATOM 714 N N . ILE A 1 94 ? 2.247 -5.205 -5.422 1.00 90.62 94 ILE A N 1
ATOM 715 C CA . ILE A 1 94 ? 3.413 -4.626 -6.097 1.00 90.62 94 ILE A CA 1
ATOM 716 C C . ILE A 1 94 ? 3.943 -5.610 -7.152 1.00 90.62 94 ILE A C 1
ATOM 718 O O . ILE A 1 94 ? 4.111 -5.227 -8.309 1.00 90.62 94 ILE A O 1
ATOM 722 N N . ARG A 1 95 ? 4.067 -6.905 -6.814 1.00 91.25 95 ARG A N 1
ATOM 723 C CA . ARG A 1 95 ? 4.405 -7.969 -7.782 1.00 91.25 95 ARG A CA 1
ATOM 724 C C . ARG A 1 95 ? 3.439 -8.039 -8.962 1.00 91.25 95 ARG A C 1
ATOM 726 O O . ARG A 1 95 ? 3.866 -8.163 -10.102 1.00 91.25 95 ARG A O 1
ATOM 733 N N . ALA A 1 96 ? 2.134 -7.973 -8.711 1.00 86.81 96 ALA A N 1
ATOM 734 C CA . ALA A 1 96 ? 1.147 -7.988 -9.791 1.00 86.81 96 ALA A CA 1
ATOM 735 C C . ALA A 1 96 ? 1.208 -6.710 -10.650 1.00 86.81 96 ALA A C 1
ATOM 737 O O . ALA A 1 96 ? 1.026 -6.766 -11.866 1.00 86.81 96 ALA A O 1
ATOM 738 N N . ALA A 1 97 ? 1.478 -5.562 -10.028 1.00 85.56 97 ALA A N 1
ATOM 739 C CA . ALA A 1 97 ? 1.567 -4.278 -10.707 1.00 85.56 97 ALA A CA 1
ATOM 740 C C . ALA A 1 97 ? 2.770 -4.171 -11.647 1.00 85.56 97 ALA A C 1
ATOM 742 O O . ALA A 1 97 ? 2.645 -3.505 -12.673 1.00 85.56 97 ALA A O 1
ATOM 743 N N . SER A 1 98 ? 3.894 -4.839 -11.359 1.00 87.69 98 SER A N 1
ATOM 744 C CA . SER A 1 98 ? 5.064 -4.815 -12.251 1.00 87.69 98 SER A CA 1
ATOM 745 C C . SER A 1 98 ? 4.723 -5.359 -13.641 1.00 87.69 98 SER A C 1
ATOM 747 O O . SER A 1 98 ? 5.073 -4.754 -14.654 1.00 87.69 98 SER A O 1
ATOM 749 N N . GLN A 1 99 ? 3.917 -6.424 -13.698 1.00 84.75 99 GLN A N 1
ATOM 750 C CA . GLN A 1 99 ? 3.420 -7.006 -14.948 1.00 84.75 99 GLN A CA 1
ATOM 751 C C . GLN A 1 99 ? 2.483 -6.050 -15.699 1.00 84.75 99 GLN A C 1
ATOM 753 O O . GLN A 1 99 ? 2.564 -5.918 -16.921 1.00 84.75 99 GLN A O 1
ATOM 758 N N . VAL A 1 100 ? 1.609 -5.344 -14.974 1.00 81.94 100 VAL A N 1
ATOM 759 C CA . VAL A 1 100 ? 0.703 -4.345 -15.565 1.00 81.94 100 VAL A CA 1
ATOM 760 C C . VAL A 1 100 ? 1.487 -3.162 -16.131 1.00 81.94 100 VAL A C 1
ATOM 762 O O . VAL A 1 100 ? 1.199 -2.724 -17.244 1.00 81.94 100 VAL A O 1
ATOM 765 N N . CYS A 1 101 ? 2.483 -2.666 -15.396 1.00 83.50 101 CYS A N 1
ATOM 766 C CA . CYS A 1 101 ? 3.321 -1.550 -15.827 1.00 83.50 101 CYS A CA 1
ATOM 767 C C . CYS A 1 101 ? 4.119 -1.909 -17.082 1.00 83.50 101 CYS A C 1
ATOM 769 O O . CYS A 1 101 ? 4.119 -1.137 -18.040 1.00 83.50 101 CYS A O 1
ATOM 771 N N . LEU A 1 102 ? 4.689 -3.118 -17.125 1.00 83.06 102 LEU A N 1
ATOM 772 C CA . LEU A 1 102 ? 5.369 -3.646 -18.306 1.00 83.06 102 LEU A CA 1
ATOM 773 C C . LEU A 1 102 ? 4.440 -3.680 -19.529 1.00 83.06 102 LEU A C 1
ATOM 775 O O . LEU A 1 102 ? 4.812 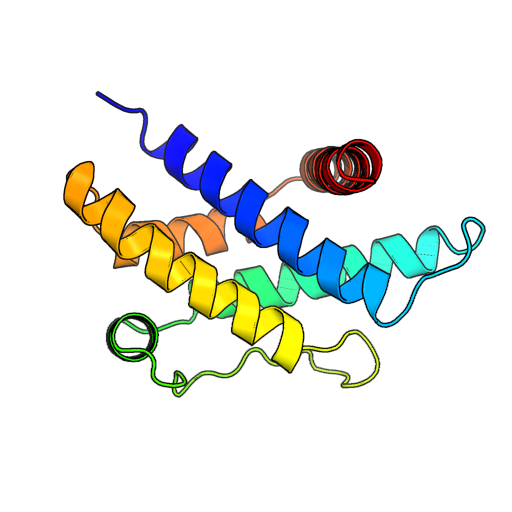-3.199 -20.597 1.00 83.06 102 LEU A O 1
ATOM 779 N N . HIS A 1 103 ? 3.219 -4.202 -19.374 1.00 83.88 103 HIS A N 1
ATOM 780 C CA . HIS A 1 103 ? 2.254 -4.304 -20.472 1.00 83.88 103 HIS A CA 1
ATOM 781 C C . HIS A 1 103 ? 1.744 -2.939 -20.961 1.00 83.88 103 HIS A C 1
ATOM 783 O O . HIS A 1 103 ? 1.464 -2.770 -22.145 1.00 83.88 103 HIS A O 1
ATOM 789 N N . GLN A 1 104 ? 1.607 -1.965 -20.060 1.00 79.19 104 GLN A N 1
ATOM 790 C CA . GLN A 1 104 ? 1.078 -0.636 -20.380 1.00 79.19 104 GLN A CA 1
ATOM 791 C C . GLN A 1 104 ? 2.161 0.409 -20.681 1.00 79.19 104 GLN A C 1
ATOM 793 O O . GLN A 1 104 ? 1.820 1.572 -20.897 1.00 79.19 104 GLN A O 1
ATOM 798 N N . HIS A 1 105 ? 3.437 0.012 -20.718 1.00 82.75 105 HIS A N 1
ATOM 799 C CA . HIS A 1 105 ? 4.585 0.911 -20.891 1.00 82.75 105 HIS A CA 1
ATOM 800 C C . HIS A 1 105 ? 4.609 2.055 -19.861 1.00 82.75 105 HIS A C 1
ATOM 802 O O . HIS A 1 105 ? 4.878 3.209 -20.194 1.00 82.75 105 HIS A O 1
ATOM 808 N N . ILE A 1 106 ? 4.295 1.729 -18.606 1.00 85.00 106 ILE A N 1
ATOM 809 C CA . ILE A 1 106 ? 4.333 2.649 -17.466 1.00 85.00 106 ILE A CA 1
ATOM 810 C C . ILE A 1 106 ? 5.625 2.391 -16.687 1.00 85.00 106 ILE A C 1
ATOM 812 O O . ILE A 1 106 ? 5.989 1.240 -16.452 1.00 85.00 106 ILE A O 1
ATOM 816 N N . GLU A 1 107 ? 6.308 3.452 -16.259 1.00 87.06 107 GLU A N 1
ATOM 817 C CA . GLU A 1 107 ? 7.463 3.329 -15.366 1.00 87.06 107 GLU A CA 1
ATOM 818 C C . GLU A 1 107 ? 7.013 2.828 -13.985 1.00 87.06 107 GLU A C 1
ATOM 820 O O . GLU A 1 107 ? 6.162 3.440 -13.334 1.00 87.06 107 GLU A O 1
ATOM 825 N N . PHE A 1 108 ? 7.581 1.704 -13.545 1.00 88.12 108 PHE A N 1
ATOM 826 C CA . PHE A 1 108 ? 7.118 0.973 -12.366 1.00 88.12 108 PHE A CA 1
ATOM 827 C C . PHE A 1 108 ? 7.389 1.706 -11.046 1.00 88.12 108 PHE A C 1
ATOM 829 O O . PHE A 1 108 ? 6.460 1.917 -10.266 1.00 88.12 108 PHE A O 1
ATOM 836 N N . ASP A 1 109 ? 8.622 2.152 -10.804 1.00 88.31 109 ASP A N 1
ATOM 837 C CA . ASP A 1 109 ? 8.962 2.821 -9.543 1.00 88.31 109 ASP A CA 1
ATOM 838 C C . ASP A 1 109 ? 8.159 4.116 -9.357 1.00 88.31 109 ASP A C 1
ATOM 840 O O . ASP A 1 109 ? 7.490 4.260 -8.325 1.00 88.31 109 ASP A O 1
ATOM 844 N N . PRO A 1 110 ? 8.104 5.040 -10.345 1.00 87.75 110 PRO A N 1
ATOM 845 C CA . PRO A 1 110 ? 7.281 6.238 -10.223 1.00 87.75 110 PRO A CA 1
ATOM 846 C C . PRO A 1 110 ? 5.808 5.903 -9.996 1.00 87.75 110 PRO A C 1
ATOM 848 O O . PRO A 1 110 ? 5.152 6.575 -9.206 1.00 87.75 110 PRO A O 1
ATOM 851 N N . PHE A 1 111 ? 5.286 4.847 -10.626 1.00 87.12 111 PHE A N 1
ATOM 852 C CA . PHE A 1 111 ? 3.916 4.389 -10.416 1.00 87.12 111 PHE A CA 1
ATOM 853 C C . PHE A 1 111 ? 3.637 4.002 -8.952 1.00 87.12 111 PHE A C 1
ATOM 855 O O . PHE A 1 111 ? 2.627 4.436 -8.382 1.00 87.12 111 PHE A O 1
ATOM 862 N N . ILE A 1 112 ? 4.539 3.257 -8.306 1.00 89.94 112 ILE A N 1
ATOM 863 C CA . ILE A 1 112 ? 4.394 2.886 -6.890 1.00 89.94 112 ILE A CA 1
ATOM 864 C C . ILE A 1 112 ? 4.510 4.118 -5.981 1.00 89.94 112 ILE A C 1
ATOM 866 O O . ILE A 1 112 ? 3.642 4.346 -5.132 1.00 89.94 112 ILE A O 1
ATOM 870 N N . HIS A 1 113 ? 5.501 4.982 -6.207 1.00 87.56 113 HIS A N 1
ATOM 871 C CA . HIS A 1 113 ? 5.667 6.206 -5.419 1.00 87.56 113 HIS A CA 1
ATOM 872 C C . HIS A 1 113 ? 4.499 7.186 -5.582 1.00 87.56 113 HIS A C 1
ATOM 874 O O . HIS A 1 113 ? 4.058 7.797 -4.606 1.00 87.56 113 HIS A O 1
ATOM 880 N N . PHE A 1 114 ? 3.970 7.353 -6.798 1.00 85.31 114 PHE A N 1
ATOM 881 C CA . PHE A 1 114 ? 2.794 8.189 -7.037 1.00 85.31 114 PHE A CA 1
ATOM 882 C C . PHE A 1 114 ? 1.553 7.626 -6.358 1.00 85.31 114 PHE A C 1
ATOM 884 O O . PHE A 1 114 ? 0.749 8.406 -5.856 1.00 85.31 114 PHE A O 1
ATOM 891 N N . THR A 1 115 ? 1.425 6.302 -6.264 1.00 85.19 115 THR A N 1
ATOM 892 C CA . THR A 1 115 ? 0.358 5.660 -5.487 1.00 85.19 115 THR A CA 1
ATOM 893 C C . THR A 1 115 ? 0.461 6.034 -4.008 1.00 85.19 115 THR A C 1
ATOM 895 O O . THR A 1 115 ? -0.524 6.490 -3.427 1.00 85.19 115 THR A O 1
ATOM 898 N N . GLY A 1 116 ? 1.655 5.931 -3.412 1.00 85.12 116 GLY A N 1
ATOM 899 C CA . GLY A 1 116 ? 1.898 6.360 -2.029 1.00 85.12 116 GLY A CA 1
ATOM 900 C C . GLY A 1 116 ? 1.548 7.837 -1.803 1.00 85.12 116 GLY A C 1
ATOM 901 O O . GLY A 1 116 ? 0.761 8.170 -0.914 1.00 85.12 116 GLY A O 1
ATOM 902 N N . LYS A 1 117 ? 2.031 8.725 -2.680 1.00 85.56 117 LYS A N 1
ATOM 903 C CA . LYS A 1 117 ? 1.724 10.166 -2.634 1.00 85.56 117 LYS A CA 1
ATOM 904 C C . LYS A 1 117 ? 0.229 10.452 -2.790 1.00 85.56 117 LYS A C 1
ATOM 906 O O . LYS A 1 117 ? -0.316 11.280 -2.058 1.00 85.56 117 LYS A O 1
ATOM 911 N N . TYR A 1 118 ? -0.448 9.765 -3.704 1.00 82.94 118 TYR A N 1
ATOM 912 C CA . TYR A 1 118 ? -1.884 9.918 -3.929 1.00 82.94 118 TYR A CA 1
ATOM 913 C C . TYR A 1 118 ? -2.696 9.525 -2.690 1.00 82.94 118 TYR A C 1
ATOM 915 O O . TYR A 1 118 ? -3.582 10.271 -2.285 1.00 82.94 118 TYR A O 1
ATOM 923 N N . LEU A 1 119 ? -2.352 8.411 -2.036 1.00 80.88 119 LEU A N 1
ATOM 924 C CA . LEU A 1 119 ? -2.987 7.988 -0.783 1.00 80.88 119 LEU A CA 1
ATOM 925 C C . LEU A 1 119 ? -2.761 9.009 0.348 1.00 80.88 119 LEU A C 1
ATOM 927 O O . LEU A 1 119 ? -3.704 9.332 1.069 1.00 80.88 119 LEU A O 1
ATOM 931 N N . SER A 1 120 ? -1.549 9.566 0.465 1.00 80.75 120 SER A N 1
ATOM 932 C CA . SER A 1 120 ? -1.206 10.551 1.510 1.00 80.75 120 SER A CA 1
ATOM 933 C C . SER A 1 120 ? -1.868 11.925 1.330 1.00 80.75 120 SER A C 1
ATOM 935 O O . SER A 1 120 ? -2.141 12.618 2.304 1.00 80.75 120 SER A O 1
ATOM 937 N N . SER A 1 121 ? -2.138 12.322 0.083 1.00 80.12 121 SER A N 1
ATOM 938 C CA . SER A 1 121 ? -2.757 13.611 -0.270 1.00 80.12 121 SER A CA 1
ATOM 939 C C . SER A 1 121 ? -4.274 13.516 -0.432 1.00 80.12 121 SER A C 1
ATOM 941 O O . SER A 1 121 ? -4.933 14.476 -0.838 1.00 80.12 121 SER A O 1
ATOM 943 N N . MET A 1 122 ? -4.839 12.348 -0.137 1.00 75.00 122 MET A N 1
ATOM 944 C CA . MET A 1 122 ? -6.253 12.099 -0.307 1.00 75.00 122 MET A CA 1
ATOM 945 C C . MET A 1 122 ? -7.071 12.856 0.734 1.00 75.00 122 MET A C 1
ATOM 947 O O . MET A 1 122 ? -6.860 12.714 1.935 1.00 75.00 122 MET A O 1
ATOM 951 N N . GLU A 1 123 ? -8.043 13.636 0.268 1.00 74.31 123 GLU A N 1
ATOM 952 C CA . GLU A 1 123 ? -8.950 14.358 1.158 1.00 74.31 123 GLU A CA 1
ATOM 953 C C . GLU A 1 123 ? -9.772 13.383 2.025 1.00 74.31 123 GLU A C 1
ATOM 955 O O . GLU A 1 123 ? -10.184 12.330 1.526 1.00 74.31 123 GLU A O 1
ATOM 960 N N . PRO A 1 124 ? -10.104 13.738 3.282 1.00 67.31 124 PRO A N 1
ATOM 961 C CA . PRO A 1 124 ? -10.817 12.847 4.202 1.00 67.31 124 PRO A CA 1
ATOM 962 C C . PRO A 1 124 ? -12.133 12.284 3.646 1.00 67.31 124 PRO A C 1
ATOM 964 O O . PRO A 1 124 ? -12.461 11.123 3.867 1.00 67.31 124 PRO A O 1
ATOM 967 N N . HIS A 1 125 ? -12.875 13.066 2.854 1.00 64.06 125 HIS A N 1
ATOM 968 C CA . HIS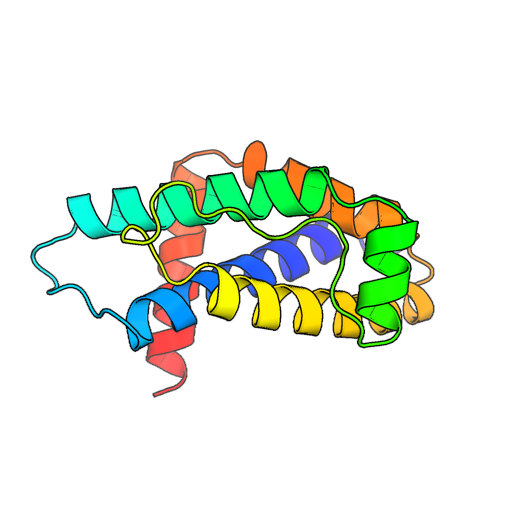 A 1 125 ? -14.119 12.596 2.235 1.00 64.06 125 HIS A CA 1
ATOM 969 C C . HIS A 1 125 ? -13.884 11.546 1.132 1.00 64.06 125 HIS A C 1
ATOM 971 O O . HIS A 1 125 ? -14.721 10.669 0.929 1.00 64.06 125 HIS A O 1
ATOM 977 N N . LYS A 1 126 ? -12.739 11.589 0.435 1.00 64.19 126 LYS A N 1
ATOM 978 C CA . LYS A 1 126 ? -12.334 10.558 -0.536 1.00 64.19 126 LYS A CA 1
ATOM 979 C C . LYS A 1 126 ? -11.854 9.298 0.172 1.00 64.19 126 LYS A C 1
ATOM 981 O O . LYS A 1 126 ? -12.149 8.208 -0.301 1.00 64.19 126 LYS A O 1
ATOM 986 N N . GLN A 1 127 ? -11.185 9.445 1.315 1.00 63.50 127 GLN A N 1
ATOM 987 C CA . GLN A 1 127 ? -10.830 8.319 2.180 1.00 63.50 127 GLN A CA 1
ATOM 988 C C . GLN A 1 127 ? -12.088 7.624 2.716 1.00 63.50 127 GLN A C 1
ATOM 990 O O . GLN A 1 127 ? -12.191 6.410 2.595 1.00 63.50 127 GLN A O 1
ATOM 995 N N . GLY A 1 128 ? -13.083 8.379 3.198 1.00 60.59 128 GLY A N 1
ATOM 996 C CA . GLY A 1 128 ? -14.380 7.834 3.620 1.00 60.59 128 GLY A CA 1
ATOM 997 C C . GLY A 1 128 ? -15.127 7.118 2.489 1.00 60.59 128 GLY A C 1
ATOM 998 O O . GLY A 1 128 ? -15.595 5.998 2.667 1.00 60.59 128 GLY A O 1
ATOM 999 N N . TRP A 1 129 ? -15.154 7.702 1.289 1.00 62.12 129 TRP A N 1
ATOM 1000 C CA . TRP A 1 129 ? -15.743 7.065 0.106 1.00 62.12 129 TRP A CA 1
ATOM 1001 C C . TRP A 1 129 ? -15.003 5.795 -0.336 1.00 62.12 129 TRP A C 1
ATOM 1003 O O . TRP A 1 129 ? -15.626 4.808 -0.732 1.00 62.12 129 TRP A O 1
ATOM 1013 N N . LEU A 1 130 ? -13.668 5.786 -0.271 1.00 61.25 130 LEU A N 1
ATOM 1014 C CA . LEU A 1 130 ? -12.897 4.572 -0.513 1.00 61.25 130 LEU A CA 1
ATOM 1015 C C . LEU A 1 130 ? -13.158 3.535 0.577 1.00 61.25 130 LEU A C 1
ATOM 1017 O O . LEU A 1 130 ? -13.198 2.354 0.250 1.00 61.25 130 LEU A O 1
ATOM 1021 N N . ALA A 1 131 ? -13.311 3.945 1.841 1.00 61.47 131 ALA A N 1
ATOM 1022 C CA . ALA A 1 131 ? -13.579 3.043 2.959 1.00 61.47 131 ALA A CA 1
ATOM 1023 C C . ALA A 1 131 ? -14.936 2.364 2.766 1.00 61.47 131 ALA A C 1
ATOM 1025 O O . ALA A 1 131 ? -15.038 1.146 2.885 1.00 61.47 131 ALA A O 1
ATOM 1026 N N . GLU A 1 132 ? -15.951 3.127 2.351 1.00 56.94 132 GLU A N 1
ATOM 1027 C CA . GLU A 1 132 ? -17.247 2.591 1.933 1.00 56.94 132 GLU A CA 1
ATOM 1028 C C . GLU A 1 132 ? -17.128 1.669 0.720 1.00 56.94 132 GLU A C 1
ATOM 1030 O O . GLU A 1 132 ? -17.759 0.617 0.690 1.00 56.94 132 GLU A O 1
ATOM 1035 N N . ARG A 1 133 ? -16.334 2.011 -0.304 1.00 54.62 133 ARG A N 1
ATOM 1036 C CA . ARG A 1 133 ? -16.136 1.118 -1.460 1.00 54.62 133 ARG A CA 1
ATOM 1037 C C . ARG A 1 133 ? -15.395 -0.159 -1.098 1.00 54.62 133 ARG A C 1
ATOM 1039 O O . ARG A 1 133 ? -15.759 -1.206 -1.619 1.00 54.62 133 ARG A O 1
ATOM 1046 N N . ALA A 1 134 ? -14.389 -0.079 -0.235 1.00 54.91 134 ALA A N 1
ATOM 1047 C CA . ALA A 1 134 ? -13.706 -1.235 0.317 1.00 54.91 134 ALA A CA 1
ATOM 1048 C C . ALA A 1 134 ? -14.712 -2.103 1.079 1.00 54.91 134 ALA A C 1
ATOM 1050 O O . ALA A 1 134 ? -14.889 -3.257 0.717 1.00 54.91 134 ALA A O 1
ATOM 1051 N N . ALA A 1 135 ? -15.471 -1.530 2.015 1.00 56.56 135 ALA A N 1
ATOM 1052 C CA . ALA A 1 135 ? -16.525 -2.238 2.738 1.00 56.56 135 ALA A CA 1
ATOM 1053 C C . ALA A 1 135 ? -17.562 -2.876 1.792 1.00 56.56 135 ALA A C 1
ATOM 1055 O O . ALA A 1 135 ? -17.908 -4.040 1.954 1.00 56.56 135 ALA A O 1
ATOM 1056 N N . ASN A 1 136 ? -18.005 -2.169 0.751 1.00 47.72 136 ASN A N 1
ATOM 1057 C CA . ASN A 1 136 ? -18.966 -2.687 -0.226 1.00 47.72 136 ASN A CA 1
ATOM 1058 C C . ASN A 1 136 ? -18.391 -3.804 -1.110 1.00 47.72 136 ASN A C 1
ATOM 1060 O O . ASN A 1 136 ? -19.111 -4.741 -1.442 1.00 47.72 136 ASN A O 1
ATOM 1064 N N . LEU A 1 137 ? -17.111 -3.733 -1.490 1.00 48.72 137 LEU A N 1
ATOM 1065 C CA . LEU A 1 137 ? -16.431 -4.816 -2.210 1.00 48.72 137 LEU A CA 1
ATOM 1066 C C . LEU A 1 137 ? -16.297 -6.073 -1.344 1.00 48.72 137 LEU A C 1
ATOM 1068 O O . LEU A 1 137 ? -16.343 -7.179 -1.874 1.00 48.72 137 LEU A O 1
ATOM 1072 N N . LEU A 1 138 ? -16.169 -5.898 -0.030 1.00 49.12 138 LEU A N 1
ATOM 1073 C CA . LEU A 1 138 ? -16.095 -6.990 0.936 1.00 49.12 138 LEU A CA 1
ATOM 1074 C C . LEU A 1 138 ? -17.469 -7.595 1.244 1.00 49.12 138 LEU A C 1
ATOM 1076 O O . LEU A 1 138 ? -17.578 -8.809 1.373 1.00 49.12 138 LEU A O 1
ATOM 1080 N N . VAL A 1 139 ? -18.533 -6.786 1.268 1.00 47.41 139 VAL A N 1
ATOM 1081 C CA . VAL A 1 139 ? -19.921 -7.262 1.424 1.00 47.41 139 VAL A CA 1
ATOM 1082 C C . VAL A 1 139 ? -20.444 -7.942 0.154 1.00 47.41 139 VAL A C 1
ATOM 1084 O O . VAL A 1 139 ? -21.183 -8.912 0.249 1.00 47.41 139 VAL A O 1
ATOM 1087 N N . ALA A 1 140 ? -20.060 -7.474 -1.037 1.00 38.66 140 ALA A N 1
ATOM 1088 C CA . ALA A 1 140 ? -20.477 -8.074 -2.310 1.00 38.66 140 ALA A CA 1
ATOM 1089 C C . ALA A 1 140 ? -19.708 -9.362 -2.681 1.00 38.66 140 ALA A C 1
ATOM 1091 O O . ALA A 1 140 ? -20.034 -9.995 -3.685 1.00 38.66 140 ALA A O 1
ATOM 1092 N N . GLY A 1 141 ? -18.670 -9.714 -1.913 1.00 37.78 141 GLY A N 1
ATOM 1093 C CA . GLY A 1 141 ? -17.874 -10.934 -2.071 1.00 37.78 141 GLY A CA 1
ATOM 1094 C C . GLY A 1 141 ? -18.200 -12.054 -1.071 1.00 37.78 141 GLY A C 1
ATOM 1095 O O . GLY A 1 141 ? -17.545 -13.094 -1.137 1.00 37.78 141 GLY A O 1
ATOM 1096 N N . ALA A 1 142 ? -19.167 -11.842 -0.169 1.00 39.03 142 ALA A N 1
ATOM 1097 C CA . ALA A 1 142 ? -19.724 -12.839 0.753 1.00 39.03 142 ALA A CA 1
ATOM 1098 C C . ALA A 1 142 ? -21.037 -13.422 0.205 1.00 39.03 142 ALA A C 1
ATOM 1100 O O . ALA A 1 142 ? -21.291 -14.621 0.460 1.00 39.03 142 ALA A O 1
#

Secondary structure (DSSP, 8-state):
---HHHHHHHHHHHHHHHHHHHHHHHSPPPTT-HHHHHHHHHHHHHHHHHHHHH--HHHHHHHHTTPPPSS----SSTTTS-HHHHHHHHHHHHHHHHHHHHHHT--HHHHHHHHHHHHHT--HHHHHHHHHHHHHHHHTT-

Organism: Acidithiobacillus thiooxidans (NCBI:txid930)

Radius of gyration: 14.82 Å; chains: 1; bounding box: 37×27×43 Å

Foldseek 3Di:
DPPLVVVLVVLLLVLLLVLLVQQCVVDPDPPVPVVLSLVLSVLSLLLQLVQLLPADPVQLVCLLVVHHGPDARCSPPCVSGPRVVSVVVVSVSSNVVVVVCVVVVHDSSVSSNVSSVCSVPDDVVVSVVSVVVSVVVVVVVD

pLDDT: mean 75.97, std 13.9, range [37.78, 95.25]

Sequence (142 aa):
MTDVNKVVQAFALQVYAQSLDIVQQLEPLPATAVTKHENRVNRVMTDVSGWLSSLTSDDLALITDGHAPEKQLNGGDITAYPADAVQMVLERRIRAASQVCLHQHIEFDPFIHFTGKYLSSMEPHKQGWLAERAANLLVAGA